Protein 4XCP (pdb70)

B-factor: mean 32.54, std 18.12, range [11.88, 133.2]

Solvent-accessible surface area: 9001 Å² total

Structure (mmCIF, N/CA/C/O backbone):
data_4XCP
#
_entry.id   4XCP
#
_cell.length_a   121.123
_cell.length_b   121.123
_cell.length_c   121.123
_cell.angle_alpha   90.00
_cell.angle_beta   90.00
_cell.angle_gamma   90.00
#
_symmetry.space_group_name_H-M   'P 4 3 2'
#
loop_
_entity.id
_entity.type
_entity.pdbx_description
1 polymer 'Nematode fatty acid retinoid binding protein'
2 non-polymer 'PALMITIC ACID'
3 water water
#
loop_
_atom_site.group_PDB
_atom_site.id
_atom_site.type_symbol
_atom_site.label_atom_id
_atom_site.label_alt_id
_atom_site.label_comp_id
_atom_site.label_asym_id
_atom_site.label_entity_id
_atom_site.label_seq_id
_atom_site.pdbx_PDB_ins_code
_atom_site.Cartn_x
_atom_site.Cartn_y
_atom_site.Cartn_z
_atom_site.occupancy
_atom_site.B_iso_or_equiv
_atom_site.auth_seq_id
_atom_site.auth_comp_id
_atom_site.auth_asym_id
_atom_site.auth_atom_id
_atom_site.pdbx_PDB_model_num
ATOM 9 N N . PHE A 1 16 ? 24.477 24.478 12.918 1.00 32.46 1 PHE A N 1
ATOM 10 C CA . PHE A 1 16 ? 25.850 24.001 12.904 1.00 31.30 1 PHE A CA 1
ATOM 11 C C . PHE A 1 16 ? 26.182 23.393 14.279 1.00 31.37 1 PHE A C 1
ATOM 12 O O . PHE A 1 16 ? 25.739 23.905 15.313 1.00 28.21 1 PHE A O 1
ATOM 20 N N . LYS A 1 17 ? 26.923 22.278 14.273 1.00 26.14 2 LYS A N 1
ATOM 21 C CA . LYS A 1 17 ? 27.365 21.599 15.488 1.00 25.12 2 LYS A CA 1
ATOM 22 C C . LYS A 1 17 ? 28.860 21.459 15.392 1.00 27.76 2 LYS A C 1
ATOM 23 O O . LYS A 1 17 ? 29.379 21.237 14.295 1.00 26.37 2 LYS A O 1
ATOM 29 N N . TYR A 1 18 ? 29.562 21.595 16.531 1.00 23.06 3 TYR A N 1
ATOM 30 C CA . TYR A 1 18 ? 31.026 21.467 16.604 1.00 21.56 3 TYR A CA 1
ATOM 31 C C . TYR A 1 18 ? 31.511 20.155 15.977 1.00 23.36 3 TYR A C 1
ATOM 32 O O . TYR A 1 18 ? 32.546 20.141 15.322 1.00 22.14 3 TYR A O 1
ATOM 41 N N . GLU A 1 19 ? 30.738 19.070 16.141 1.00 20.70 4 GLU A N 1
ATOM 42 C CA . GLU A 1 19 ? 31.041 17.751 15.565 1.00 20.99 4 GLU A CA 1
ATOM 43 C C . GLU A 1 19 ? 31.001 17.721 14.022 1.00 24.84 4 GLU A C 1
ATOM 44 O O . GLU A 1 19 ? 31.558 16.796 13.417 1.00 23.56 4 GLU A O 1
ATOM 50 N N . ASP A 1 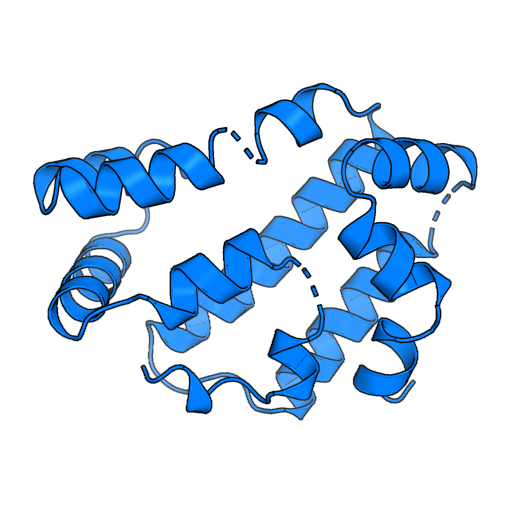20 ? 30.359 18.733 13.387 1.00 22.43 5 ASP A N 1
ATOM 51 C CA . ASP A 1 20 ? 30.289 18.828 11.920 1.00 21.88 5 ASP A CA 1
ATOM 52 C C . ASP A 1 20 ? 31.671 19.011 11.331 1.00 24.51 5 ASP A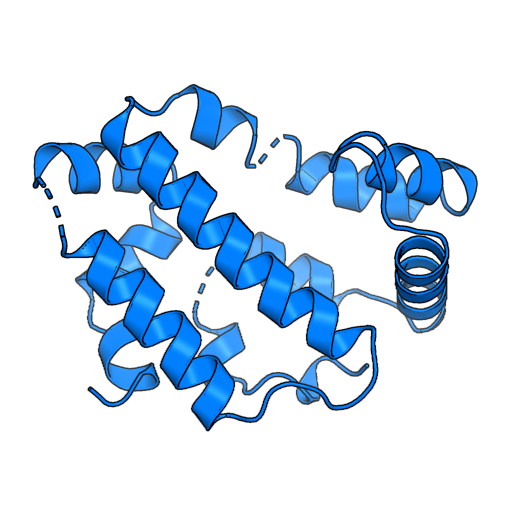 C 1
ATOM 53 O O . ASP A 1 20 ? 31.895 18.642 10.184 1.00 24.30 5 ASP A O 1
ATOM 58 N N . ILE A 1 21 ? 32.596 19.586 12.130 1.00 19.60 6 ILE A N 1
ATOM 59 C CA . ILE A 1 21 ? 33.985 19.814 11.727 1.00 17.79 6 ILE A CA 1
ATOM 60 C C . ILE A 1 21 ? 34.783 18.567 12.096 1.00 21.50 6 ILE A C 1
ATOM 61 O O . ILE A 1 21 ? 34.803 18.204 13.270 1.00 20.99 6 ILE A O 1
ATOM 66 N N . PRO A 1 22 ? 35.469 17.905 11.141 1.00 19.83 7 PRO A N 1
ATOM 67 C CA . PRO A 1 22 ? 36.280 16.719 11.506 1.00 20.29 7 PRO A CA 1
ATOM 68 C C . PRO A 1 22 ? 37.292 17.066 12.602 1.00 23.19 7 PRO A C 1
ATOM 69 O O . PRO A 1 22 ? 37.884 18.161 12.565 1.00 21.27 7 PRO A O 1
ATOM 73 N N . ALA A 1 23 ? 37.429 16.172 13.610 1.00 19.14 8 ALA A N 1
ATOM 74 C CA . ALA A 1 23 ? 38.343 16.336 14.753 1.00 19.11 8 ALA A CA 1
ATOM 75 C C . ALA A 1 23 ? 39.792 16.648 14.299 1.00 24.51 8 ALA A C 1
ATOM 76 O O . ALA A 1 23 ? 40.447 17.494 14.902 1.00 24.40 8 ALA A O 1
ATOM 78 N N . ASP A 1 24 ? 40.259 16.012 13.211 1.00 21.98 9 ASP A N 1
ATOM 79 C CA . ASP A 1 24 ? 41.613 16.225 12.699 1.00 23.19 9 ASP A CA 1
ATOM 80 C C . ASP A 1 24 ? 41.769 17.607 12.026 1.00 25.01 9 ASP A C 1
ATOM 81 O O . ASP A 1 24 ? 42.892 18.099 11.932 1.00 25.46 9 ASP A O 1
ATOM 86 N N . TYR A 1 25 ? 40.658 18.258 11.623 1.00 20.02 10 TYR A N 1
ATOM 87 C CA . TYR A 1 25 ? 40.727 19.630 11.102 1.00 18.70 10 TYR A CA 1
ATOM 88 C C . TYR A 1 25 ? 40.722 20.573 12.316 1.00 21.28 10 TYR A C 1
ATOM 89 O O . TYR A 1 25 ? 41.448 21.555 12.314 1.00 20.55 10 TYR A O 1
ATOM 98 N N . ARG A 1 26 ? 39.895 20.280 13.345 1.00 18.53 11 ARG A N 1
ATOM 99 C CA . ARG A 1 26 ? 39.850 21.052 14.597 1.00 17.98 11 ARG A CA 1
ATOM 100 C C . ARG A 1 26 ? 41.242 21.028 15.284 1.00 20.39 11 ARG A C 1
ATOM 101 O O . ARG A 1 26 ? 41.665 22.042 15.828 1.00 19.70 11 ARG A O 1
ATOM 109 N N . ASP A 1 27 ? 41.980 19.908 15.178 1.00 18.21 12 ASP A N 1
ATOM 110 C CA . ASP A 1 27 ? 43.351 19.788 15.719 1.00 20.15 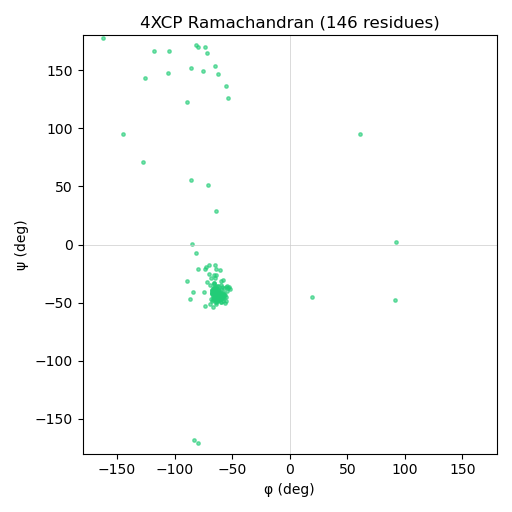12 ASP A CA 1
ATOM 111 C C . ASP A 1 27 ? 44.361 20.746 15.048 1.00 25.87 12 ASP A C 1
ATOM 112 O O . ASP A 1 27 ? 45.394 21.046 15.648 1.00 25.90 12 ASP A O 1
ATOM 117 N N . LEU A 1 28 ? 44.048 21.235 13.824 1.00 21.79 13 LEU A N 1
ATOM 118 C CA . LEU A 1 28 ? 44.901 22.164 13.067 1.00 21.54 13 LEU A CA 1
ATOM 119 C C . LEU A 1 28 ? 44.617 23.592 13.470 1.00 25.71 13 LEU A C 1
ATOM 120 O O . LEU A 1 28 ? 45.363 24.498 13.091 1.00 26.00 13 LEU A O 1
ATOM 133 N N . PRO A 1 30 ? 44.200 26.834 16.059 1.00 19.88 15 PRO A N 1
ATOM 134 C CA . PRO A 1 30 ? 44.799 27.236 17.342 1.00 19.88 15 PRO A CA 1
ATOM 135 C C . PRO A 1 30 ? 43.801 27.041 18.489 1.00 22.14 15 PRO A C 1
ATOM 136 O O . PRO A 1 30 ? 42.587 27.117 18.243 1.00 21.53 15 PRO A O 1
ATOM 140 N N . PRO A 1 31 ? 44.288 26.708 19.706 1.00 19.60 16 PRO A N 1
ATOM 141 C CA . PRO A 1 31 ? 43.369 26.394 20.824 1.00 19.56 16 PRO A CA 1
ATOM 142 C C . PRO A 1 31 ? 42.324 27.458 21.167 1.00 23.29 16 PRO A C 1
ATOM 143 O O . PRO A 1 31 ? 41.191 27.099 21.482 1.00 21.88 16 PRO A O 1
ATOM 147 N N . GLU A 1 32 ? 42.680 28.751 21.070 1.00 21.29 17 GLU A N 1
ATOM 148 C CA . GLU A 1 32 ? 41.769 29.876 21.355 1.00 21.29 17 GLU A CA 1
ATOM 149 C C . GLU A 1 32 ? 40.578 29.859 20.394 1.00 24.97 17 GLU A C 1
ATOM 150 O O . GLU A 1 32 ? 39.441 30.077 20.824 1.00 24.41 17 GLU A O 1
ATOM 156 N N . ALA A 1 33 ? 40.841 29.575 19.098 1.00 20.27 18 ALA A N 1
ATOM 157 C CA . ALA A 1 33 ? 39.810 29.481 18.061 1.00 19.94 18 ALA A CA 1
ATOM 158 C C . ALA A 1 33 ? 38.928 28.248 18.311 1.00 22.89 18 ALA A C 1
ATOM 159 O O . ALA A 1 33 ? 37.707 28.355 18.286 1.00 22.21 18 ALA A O 1
ATOM 161 N N . ARG A 1 34 ? 39.551 27.085 18.582 1.00 20.31 19 ARG A N 1
ATOM 162 C CA . ARG A 1 34 ? 38.847 25.850 18.922 1.00 20.27 19 ARG A CA 1
ATOM 163 C C . ARG A 1 34 ? 37.934 26.074 20.148 1.00 21.45 19 ARG A C 1
ATOM 164 O O . ARG A 1 34 ? 36.763 25.720 20.101 1.00 20.88 19 ARG A O 1
ATOM 172 N N . ASP A 1 35 ? 38.477 26.657 21.241 1.00 16.06 20 ASP A N 1
ATOM 173 C CA . ASP A 1 35 ? 37.700 26.884 22.452 1.00 15.15 20 ASP A CA 1
ATOM 174 C C . ASP A 1 35 ? 36.584 27.885 22.250 1.00 18.53 20 ASP A C 1
ATOM 175 O O . ASP A 1 35 ? 35.499 27.683 22.803 1.00 17.92 20 ASP A O 1
ATOM 180 N N . PHE A 1 36 ? 36.789 28.900 21.383 1.00 15.34 21 PHE A N 1
ATOM 181 C CA . PHE A 1 36 ? 35.720 29.856 21.072 1.00 14.22 21 PHE A CA 1
ATOM 182 C C . PHE A 1 36 ? 34.524 29.110 20.466 1.00 17.24 21 PHE A C 1
ATOM 183 O O . PHE A 1 36 ? 33.388 29.320 20.892 1.00 14.95 21 PHE A O 1
ATOM 191 N N . LEU A 1 37 ? 34.787 28.260 19.447 1.00 15.53 22 LEU A N 1
ATOM 192 C CA . LEU A 1 37 ? 33.745 27.490 18.760 1.00 15.51 22 LEU A CA 1
ATOM 193 C C . LEU A 1 37 ? 33.102 26.437 19.656 1.00 16.20 22 LEU A C 1
ATOM 194 O O . LEU A 1 37 ? 31.882 26.281 19.641 1.00 15.10 22 LEU A O 1
ATOM 199 N N . GLN A 1 38 ? 33.921 25.694 20.408 1.00 13.65 23 GLN A N 1
ATOM 200 C CA . GLN A 1 38 ? 33.450 24.626 21.307 1.00 13.51 23 GLN A CA 1
ATOM 201 C C . GLN A 1 38 ? 32.438 25.145 22.345 1.00 18.50 23 GLN A C 1
ATOM 202 O O . GLN A 1 38 ? 31.455 24.461 22.644 1.00 18.34 23 GLN A O 1
ATOM 208 N N . ASN A 1 39 ? 32.670 26.379 22.843 1.00 14.79 24 ASN A N 1
ATOM 209 C CA . ASN A 1 39 ? 31.884 27.046 23.875 1.00 14.16 24 ASN A CA 1
ATOM 210 C C . ASN A 1 39 ? 30.527 27.537 23.404 1.00 17.42 24 ASN A C 1
ATOM 211 O O . ASN A 1 39 ? 29.662 27.769 24.227 1.00 18.63 24 ASN A O 1
ATOM 216 N N . LEU A 1 40 ? 30.332 27.724 22.111 1.00 13.74 25 LEU A N 1
ATOM 217 C CA . LEU A 1 40 ? 29.081 28.295 21.598 1.00 13.02 25 LEU A CA 1
ATOM 218 C C . LEU A 1 40 ? 27.814 27.575 22.059 1.00 16.38 25 LEU A C 1
ATOM 219 O O . LEU A 1 40 ? 27.673 26.351 21.902 1.00 15.93 25 LEU A O 1
ATOM 224 N N . SER A 1 41 ? 26.891 28.360 22.633 1.00 12.09 26 SER A N 1
ATOM 225 C CA . SER A 1 41 ? 25.582 27.856 23.059 1.00 11.88 26 SER A CA 1
ATOM 226 C C . SER A 1 41 ? 24.693 27.807 21.808 1.00 17.90 26 SER A C 1
ATOM 227 O O . SER A 1 41 ? 25.064 28.338 20.761 1.00 16.25 26 SER A O 1
ATOM 230 N N . ASP A 1 42 ? 23.502 27.212 21.924 1.00 17.43 27 ASP A N 1
ATOM 231 C CA . ASP A 1 42 ? 22.563 27.178 20.816 1.00 18.12 27 ASP A CA 1
ATOM 232 C C . ASP A 1 42 ? 22.176 28.641 20.395 1.00 18.73 27 ASP A C 1
ATOM 233 O O . ASP A 1 42 ? 22.138 28.958 19.210 1.00 16.33 27 ASP A O 1
ATOM 238 N N . GLY A 1 43 ? 21.922 29.500 21.376 1.00 14.92 28 GLY A N 1
ATOM 239 C CA . GLY A 1 43 ? 21.620 30.911 21.158 1.00 13.63 28 GLY A CA 1
ATOM 240 C C . GLY A 1 43 ? 22.756 31.655 20.482 1.00 17.07 28 GLY A C 1
ATOM 241 O O . GLY A 1 43 ? 22.514 32.465 19.580 1.00 14.54 28 GLY A O 1
ATOM 242 N N . ASP A 1 44 ? 24.021 31.382 20.904 1.00 14.21 29 ASP A N 1
ATOM 243 C CA . ASP A 1 44 ? 25.204 32.017 20.291 1.00 14.02 29 ASP A CA 1
ATOM 244 C C . ASP A 1 44 ? 25.227 31.779 18.773 1.00 18.71 29 ASP A C 1
ATOM 245 O O . ASP A 1 44 ? 25.422 32.716 18.008 1.00 17.95 29 ASP A O 1
ATOM 250 N N . LYS A 1 45 ? 25.025 30.513 18.361 1.00 15.62 30 LYS A N 1
ATOM 251 C CA . LYS A 1 45 ? 24.998 30.053 16.967 1.00 15.42 30 LYS A CA 1
ATOM 252 C C . LYS A 1 45 ? 23.869 30.713 16.180 1.00 18.44 30 LYS A C 1
ATOM 253 O O . LYS A 1 45 ? 24.088 31.084 15.036 1.00 17.80 30 LYS A O 1
ATOM 259 N N . THR A 1 46 ? 22.675 30.886 16.799 1.00 14.96 31 THR A N 1
ATOM 260 C CA . THR A 1 46 ? 21.563 31.570 16.137 1.00 15.55 31 THR A CA 1
ATOM 261 C C . THR A 1 46 ? 21.963 33.008 15.807 1.00 18.96 31 THR A C 1
ATOM 262 O O . THR A 1 46 ? 21.754 33.463 14.679 1.00 18.71 31 THR A O 1
ATOM 266 N N . VAL A 1 47 ? 22.535 33.714 16.799 1.00 14.73 32 VAL A N 1
ATOM 267 C CA . VAL A 1 47 ? 22.923 35.114 16.658 1.00 15.24 32 VAL A CA 1
ATOM 268 C C . VAL A 1 47 ? 24.050 35.282 15.611 1.00 18.45 32 VAL A C 1
ATOM 269 O O . VAL A 1 47 ? 23.966 36.193 14.782 1.00 17.04 32 VAL A O 1
ATOM 273 N N . LEU A 1 48 ? 25.030 34.356 15.583 1.00 16.65 33 LEU A N 1
ATOM 274 C CA . LEU A 1 48 ? 26.111 34.400 14.586 1.00 16.51 33 LEU A CA 1
ATOM 275 C C . LEU A 1 48 ? 25.560 34.222 13.173 1.00 20.17 33 LEU A C 1
ATOM 276 O O . LEU A 1 48 ? 25.904 35.000 12.274 1.00 20.57 33 LEU A O 1
ATOM 281 N N . LYS A 1 49 ? 24.666 33.246 12.999 1.00 16.03 34 LYS A N 1
ATOM 282 C CA . LYS A 1 49 ? 24.002 32.959 11.733 1.00 17.30 34 LYS A CA 1
ATOM 283 C C . LYS A 1 49 ? 23.158 34.162 11.271 1.00 21.89 34 LYS A C 1
ATOM 284 O O . LYS A 1 49 ? 23.259 34.557 10.107 1.00 21.62 34 LYS A O 1
ATOM 290 N N . GLU A 1 50 ? 22.355 34.756 12.178 1.00 18.41 35 GLU A N 1
ATOM 291 C CA . GLU A 1 50 ? 21.527 35.937 11.848 1.00 19.03 35 GLU A CA 1
ATOM 292 C C . GLU A 1 50 ? 22.394 37.138 11.428 1.00 22.87 35 GLU A C 1
ATOM 293 O O . GLU A 1 50 ? 22.061 37.817 10.465 1.00 23.11 35 GLU A O 1
ATOM 299 N N . VAL A 1 51 ? 23.500 37.398 12.149 1.00 19.04 36 VAL A N 1
ATOM 300 C CA . VAL A 1 51 ? 24.418 38.483 11.785 1.00 19.25 36 VAL A CA 1
ATOM 301 C C . VAL A 1 51 ? 25.027 38.181 10.393 1.00 22.83 36 VAL A C 1
ATOM 302 O O . VAL A 1 51 ? 25.029 39.046 9.532 1.00 22.26 36 VAL A O 1
ATOM 306 N N . PHE A 1 52 ? 25.501 36.953 10.168 1.00 21.67 37 PHE A N 1
ATOM 307 C CA . PHE A 1 52 ? 26.081 36.587 8.880 1.00 21.95 37 PHE A CA 1
ATOM 308 C C . PHE A 1 52 ? 25.060 36.791 7.740 1.00 26.40 37 PHE A C 1
ATOM 309 O O . PHE A 1 52 ? 25.395 37.380 6.708 1.00 25.22 37 PHE A O 1
ATOM 317 N N . LYS A 1 53 ? 23.818 36.326 7.952 1.00 23.73 38 LYS A N 1
ATOM 318 C CA . LYS A 1 53 ? 22.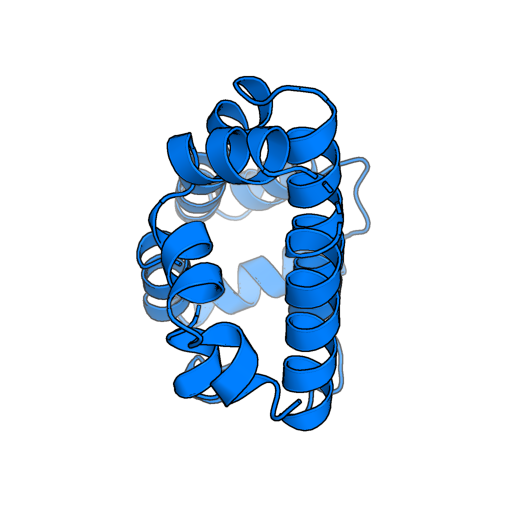734 36.429 6.974 1.00 23.67 38 LYS A CA 1
ATOM 319 C C . LYS A 1 53 ? 22.292 37.873 6.676 1.00 28.04 38 LYS A C 1
ATOM 320 O O . LYS A 1 53 ? 21.821 38.130 5.572 1.00 30.00 38 LYS A O 1
ATOM 326 N N . ALA A 1 54 ? 22.477 38.808 7.632 1.00 22.04 39 ALA A N 1
ATOM 327 C CA . ALA A 1 54 ? 22.131 40.223 7.476 1.00 22.07 39 ALA A CA 1
ATOM 328 C C . ALA A 1 54 ? 23.278 40.990 6.795 1.00 25.83 39 ALA A C 1
ATOM 329 O O . ALA A 1 54 ? 23.179 42.193 6.583 1.00 25.25 39 ALA A O 1
ATOM 331 N N . GLY A 1 55 ? 24.352 40.269 6.468 1.00 22.28 40 GLY A N 1
ATOM 332 C CA . GLY A 1 55 ? 25.489 40.772 5.719 1.00 20.57 40 GLY A CA 1
ATOM 333 C C . GLY A 1 55 ? 25.169 40.812 4.233 1.00 23.53 40 GLY A C 1
ATOM 334 O O . GLY A 1 55 ? 23.995 40.654 3.855 1.00 21.44 40 GLY A O 1
ATOM 335 N N . PRO A 1 56 ? 26.167 41.067 3.345 1.00 21.71 41 PRO A N 1
ATOM 336 C CA . PRO A 1 56 ? 27.598 41.302 3.617 1.00 21.38 41 PRO A CA 1
ATOM 337 C C . PRO A 1 56 ? 27.826 42.670 4.256 1.00 24.63 41 PRO A C 1
ATOM 338 O O . PRO A 1 56 ? 26.933 43.524 4.244 1.00 22.43 41 PRO A O 1
ATOM 342 N N . TYR A 1 57 ? 29.019 42.849 4.830 1.00 23.28 42 TYR A N 1
ATOM 343 C CA . TYR A 1 57 ? 29.426 44.062 5.534 1.00 23.29 42 TYR A CA 1
ATOM 344 C C . TYR A 1 57 ? 30.614 44.695 4.842 1.00 26.88 42 TYR A C 1
ATOM 345 O O . TYR A 1 57 ? 31.264 44.035 4.032 1.00 25.75 42 TYR A O 1
ATOM 354 N N . LYS A 1 58 ? 30.929 45.951 5.197 1.00 24.58 43 LYS A N 1
ATOM 355 C CA . LYS A 1 58 ? 32.071 46.677 4.626 1.00 25.25 43 LYS A CA 1
ATOM 356 C C . LYS A 1 58 ? 33.385 45.982 5.000 1.00 28.67 43 LYS A C 1
ATOM 357 O O . LYS A 1 58 ? 34.277 45.840 4.169 1.00 28.74 43 LYS A O 1
ATOM 363 N N . ASN A 1 59 ? 33.480 45.512 6.248 1.00 24.68 44 ASN A N 1
ATOM 364 C CA . ASN A 1 59 ? 34.688 44.884 6.781 1.00 23.36 44 ASN A CA 1
ATOM 365 C C . ASN A 1 59 ? 34.312 44.080 8.028 1.00 26.95 44 ASN A C 1
ATOM 366 O O . ASN A 1 59 ? 33.144 44.076 8.432 1.00 25.32 44 ASN A O 1
ATOM 371 N N . THR A 1 60 ? 35.295 43.391 8.619 1.00 24.35 45 THR A N 1
ATOM 372 C CA . THR A 1 60 ? 35.138 42.568 9.823 1.00 24.09 45 THR A CA 1
ATOM 373 C C . THR A 1 60 ? 34.641 43.390 11.008 1.00 27.46 45 THR A C 1
ATOM 374 O O . THR A 1 60 ? 33.720 42.952 11.698 1.00 27.97 45 THR A O 1
ATOM 378 N N A GLU A 1 61 ? 35.216 44.585 11.206 0.50 24.05 46 GLU A N 1
ATOM 379 N N B GLU A 1 61 ? 35.217 44.583 11.234 0.50 23.72 46 GLU A N 1
ATOM 380 C CA A GLU A 1 61 ?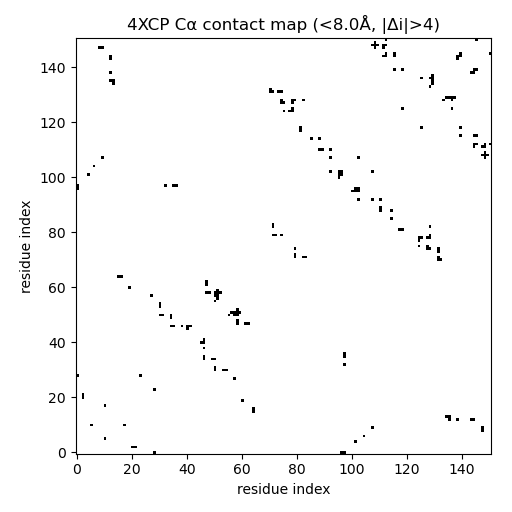 34.870 45.511 12.286 0.50 24.17 46 GLU A CA 1
ATOM 381 C CA B GLU A 1 61 ? 34.807 45.427 12.357 0.50 23.62 46 GLU A CA 1
ATOM 382 C C A GLU A 1 61 ? 33.361 45.862 12.296 0.50 26.75 46 GLU A C 1
ATOM 383 C C B GLU A 1 61 ? 33.308 45.804 12.308 0.50 26.34 46 GLU A C 1
ATOM 384 O O A GLU A 1 61 ? 32.754 45.913 13.370 0.50 25.77 46 GLU A O 1
ATOM 385 O O B GLU A 1 61 ? 32.653 45.809 13.354 0.50 25.17 46 GLU A O 1
ATOM 396 N N . GLU A 1 62 ? 32.756 46.048 11.096 1.00 22.40 47 GLU A N 1
ATOM 397 C CA . GLU A 1 62 ? 31.322 46.370 10.926 1.00 21.80 47 GLU A CA 1
ATOM 398 C C . GLU A 1 62 ? 30.443 45.147 11.273 1.00 24.70 47 GLU A C 1
ATOM 399 O O . GLU A 1 62 ? 29.380 45.293 11.891 1.00 23.51 47 GLU A O 1
ATOM 405 N N . SER A 1 63 ? 30.921 43.944 10.896 1.00 20.99 48 SER A N 1
ATOM 406 C CA . SER A 1 63 ? 30.278 42.669 11.207 1.00 19.89 48 SER A CA 1
ATOM 407 C C . SER A 1 63 ? 30.258 42.461 12.751 1.00 20.82 48 SER A C 1
ATOM 408 O O . SER A 1 63 ? 29.234 42.069 13.304 1.00 20.12 48 SER A O 1
ATOM 411 N N . ILE A 1 64 ? 31.379 42.771 13.437 1.00 17.37 49 ILE A N 1
ATOM 412 C CA . ILE A 1 64 ? 31.512 42.673 14.909 1.00 16.86 49 ILE A CA 1
ATOM 413 C C . ILE A 1 64 ? 30.592 43.707 15.610 1.00 20.98 49 ILE A C 1
ATOM 414 O O . ILE A 1 64 ? 29.926 43.380 16.597 1.00 20.70 49 ILE A O 1
ATOM 419 N N . ALA A 1 65 ? 30.522 44.934 15.065 1.00 17.55 50 ALA A N 1
ATOM 420 C CA . ALA A 1 65 ? 29.641 45.984 15.598 1.00 17.33 50 ALA A CA 1
ATOM 421 C C . ALA A 1 65 ? 28.169 45.538 15.525 1.00 21.27 50 ALA A C 1
ATOM 422 O O . ALA A 1 65 ? 27.437 45.724 16.498 1.00 21.81 50 ALA A O 1
ATOM 424 N N . ALA A 1 66 ? 27.748 44.901 14.404 1.00 18.68 51 ALA A N 1
ATOM 425 C CA . ALA A 1 66 ? 26.378 44.374 14.241 1.00 18.75 51 ALA A CA 1
ATOM 426 C C . ALA A 1 66 ? 26.146 43.244 15.251 1.00 22.40 51 ALA A C 1
ATOM 427 O O . ALA A 1 66 ? 25.085 43.177 15.864 1.00 22.88 51 ALA A O 1
ATOM 429 N N . LEU A 1 67 ? 27.171 42.400 15.476 1.00 17.65 52 LEU A N 1
ATOM 430 C CA . LEU A 1 67 ? 27.103 41.323 16.454 1.00 17.22 52 LEU A CA 1
ATOM 431 C C . LEU A 1 67 ? 26.931 41.873 17.897 1.00 21.22 52 LEU A C 1
ATOM 432 O O . LEU A 1 67 ? 26.078 41.384 18.639 1.00 20.28 52 LEU A O 1
ATOM 437 N N . LYS A 1 68 ? 27.719 42.900 18.268 1.00 18.94 53 LYS A N 1
ATOM 438 C CA . LYS A 1 68 ? 27.673 43.558 19.578 1.00 18.86 53 LYS A CA 1
ATOM 439 C C . LYS A 1 68 ? 26.296 44.145 19.852 1.00 22.82 53 LYS A C 1
ATOM 440 O O . LYS A 1 68 ? 25.833 44.093 20.986 1.00 22.23 53 LYS A O 1
ATOM 446 N N . LYS A 1 69 ? 25.631 44.675 18.809 1.00 20.51 54 LYS A N 1
ATOM 447 C CA . LYS A 1 69 ? 24.283 45.237 18.908 1.00 20.90 54 LYS A CA 1
ATOM 448 C C . LYS A 1 69 ? 23.290 44.146 19.353 1.00 23.99 54 LYS A C 1
ATOM 449 O O . LYS A 1 69 ? 22.489 44.382 20.258 1.00 23.14 54 LYS A O 1
ATOM 455 N N . LYS A 1 70 ? 23.377 42.945 18.748 1.00 20.16 55 LYS A N 1
ATOM 456 C CA . LYS A 1 70 ? 22.505 41.821 19.097 1.00 19.45 55 LYS A CA 1
ATOM 457 C C . LYS A 1 70 ? 22.907 41.204 20.432 1.00 21.15 55 LYS A C 1
ATOM 458 O O . LYS A 1 70 ? 22.048 40.808 21.203 1.00 19.79 55 LYS A O 1
ATOM 464 N N . SER A 1 71 ? 24.218 41.075 20.673 1.00 18.06 56 SER A N 1
ATOM 465 C CA . SER A 1 71 ? 24.794 40.419 21.843 1.00 16.18 56 SER A CA 1
ATOM 466 C C . SER A 1 71 ? 26.081 41.090 22.311 1.00 22.02 56 SER A C 1
ATOM 467 O O . SER A 1 71 ? 27.168 40.740 21.832 1.00 22.09 56 SER A O 1
ATOM 470 N N . PRO A 1 72 ? 26.008 42.013 23.294 1.00 20.72 57 PRO A N 1
ATOM 471 C CA . PRO A 1 72 ? 27.247 42.603 23.823 1.00 20.27 57 PRO A CA 1
ATOM 472 C C . PRO A 1 72 ? 28.256 41.540 24.293 1.00 22.19 57 PRO A C 1
ATOM 473 O O . PRO A 1 72 ? 29.440 41.704 24.066 1.00 20.89 57 PRO A O 1
ATOM 477 N N . GLU A 1 73 ? 27.792 40.439 24.906 1.00 19.35 58 GLU A N 1
ATOM 478 C CA . GLU A 1 73 ? 28.675 39.388 25.402 1.00 18.84 58 GLU A CA 1
ATOM 479 C C . GLU A 1 73 ? 29.372 38.587 24.299 1.00 19.79 58 GLU A C 1
ATOM 480 O O . GLU A 1 73 ? 30.596 38.463 24.34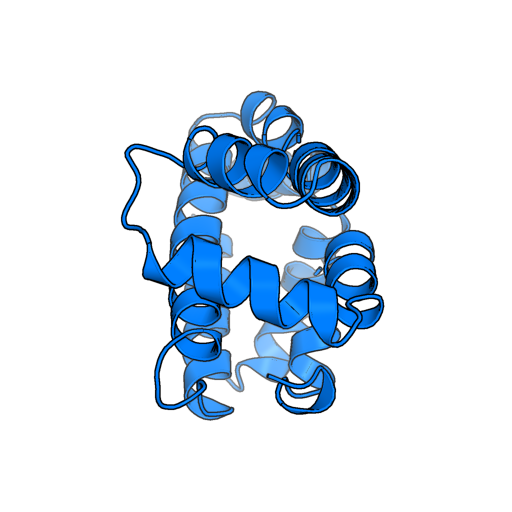8 1.00 18.13 58 GLU A O 1
ATOM 486 N N . LEU A 1 74 ? 28.622 38.071 23.311 1.00 15.42 59 LEU A N 1
ATOM 487 C CA . LEU A 1 74 ? 29.235 37.331 22.191 1.00 15.44 59 LEU A CA 1
ATOM 488 C C . LEU A 1 74 ? 30.077 38.273 21.334 1.00 18.12 59 LEU A C 1
ATOM 489 O O . LEU A 1 74 ? 31.162 37.894 20.929 1.00 17.34 59 LEU A O 1
ATOM 494 N N . GLY A 1 75 ? 29.596 39.500 21.123 1.00 16.33 60 GLY A N 1
ATOM 495 C CA . GLY A 1 75 ? 30.324 40.530 20.389 1.00 16.10 60 GLY A CA 1
ATOM 496 C C . GLY A 1 75 ? 31.692 40.812 20.988 1.00 20.28 60 GLY A C 1
ATOM 497 O O . GLY A 1 75 ? 32.677 40.898 20.247 1.00 18.94 60 GLY A O 1
ATOM 498 N N . ALA A 1 76 ? 31.764 40.915 22.343 1.00 18.22 61 ALA A N 1
ATOM 499 C CA . ALA A 1 76 ? 33.007 41.137 23.106 1.00 19.44 61 ALA A CA 1
ATOM 500 C C . ALA A 1 76 ? 33.956 39.924 22.979 1.00 22.70 61 ALA A C 1
ATOM 501 O O . ALA A 1 76 ? 35.168 40.103 22.870 1.00 23.00 61 ALA A O 1
ATOM 503 N N . LYS A 1 77 ? 33.407 38.704 22.958 1.00 18.26 62 LYS A N 1
ATOM 504 C CA . LYS A 1 77 ? 34.209 37.475 22.800 1.00 18.73 62 LYS A CA 1
ATOM 505 C C . LYS A 1 77 ? 34.859 37.441 21.398 1.00 23.14 62 LYS A C 1
ATOM 506 O O . LYS A 1 77 ? 36.045 37.134 21.267 1.00 22.96 62 LYS A O 1
ATOM 512 N N . VAL A 1 78 ? 34.071 37.758 20.358 1.00 19.00 63 VAL A N 1
ATOM 513 C CA . VAL A 1 78 ? 34.550 37.793 18.973 1.00 18.27 63 VAL A CA 1
ATOM 514 C C . VAL A 1 78 ? 35.602 38.902 18.812 1.00 22.53 63 VAL A C 1
ATOM 515 O O . VAL A 1 78 ? 36.638 38.685 18.182 1.00 21.73 63 VAL A O 1
ATOM 519 N N . GLU A 1 79 ? 35.324 40.083 19.387 1.00 19.47 64 GLU A N 1
ATOM 520 C CA . GLU A 1 79 ? 36.206 41.248 19.331 1.00 19.20 64 GLU A CA 1
ATOM 521 C C . GLU A 1 79 ? 37.588 40.939 19.933 1.00 23.86 64 GLU A C 1
ATOM 522 O O . GLU A 1 79 ? 38.595 41.356 19.372 1.00 23.27 64 GLU A O 1
ATOM 528 N N . LYS A 1 80 ? 37.625 40.208 21.061 1.00 23.11 65 LYS A N 1
ATOM 529 C CA . LYS A 1 80 ? 38.858 39.839 21.763 1.00 24.79 65 LYS A CA 1
ATOM 530 C C . LYS A 1 80 ? 39.729 38.963 20.882 1.00 28.84 65 LYS A C 1
ATOM 531 O O . LYS A 1 80 ? 40.908 39.268 20.718 1.00 28.33 65 LYS A O 1
ATOM 537 N N . LEU A 1 81 ? 39.143 37.923 20.263 1.00 26.69 66 LEU A N 1
ATOM 538 C CA . LEU A 1 81 ? 39.869 37.065 19.318 1.00 27.66 66 LEU A CA 1
ATOM 539 C C . LEU A 1 81 ? 40.408 37.882 18.144 1.00 29.62 66 LEU A C 1
ATOM 540 O O . LEU A 1 81 ? 41.584 37.751 17.797 1.00 28.96 66 LEU A O 1
ATOM 545 N N . HIS A 1 82 ? 39.535 38.707 17.531 1.00 24.79 67 HIS A N 1
ATOM 546 C CA . HIS A 1 82 ? 39.854 39.532 16.370 1.00 24.85 67 HIS A CA 1
ATOM 547 C C . HIS A 1 82 ? 40.989 40.510 16.626 1.00 27.84 67 HIS A C 1
ATOM 548 O O . HIS A 1 82 ? 41.878 40.603 15.788 1.00 26.00 67 HIS A O 1
ATOM 555 N N . ALA A 1 83 ? 40.969 41.219 17.774 1.00 25.22 68 ALA A N 1
ATOM 556 C CA . ALA A 1 83 ? 41.998 42.201 18.121 1.00 25.81 68 ALA A CA 1
ATOM 557 C C . ALA A 1 83 ? 43.374 41.544 18.304 1.00 31.45 68 ALA A C 1
ATOM 558 O O . ALA A 1 83 ? 44.383 42.152 17.972 1.00 30.52 68 ALA A O 1
ATOM 568 N N . VAL A 1 85 ? 44.386 38.715 16.731 1.00 26.07 70 VAL A N 1
ATOM 569 C CA . VAL A 1 85 ? 44.834 38.329 15.399 1.00 24.98 70 VAL A CA 1
ATOM 570 C C . VAL A 1 85 ? 45.291 39.576 14.638 1.00 29.06 70 VAL A C 1
ATOM 571 O O . VAL A 1 85 ? 46.361 39.554 14.040 1.00 28.91 70 VAL A O 1
ATOM 575 N N . LYS A 1 86 ? 44.496 40.664 14.703 1.00 25.21 71 LYS A N 1
ATOM 576 C CA . LYS A 1 86 ? 44.778 41.948 14.057 1.00 25.41 71 LYS A CA 1
ATOM 577 C C . LYS A 1 86 ? 46.129 42.524 14.513 1.00 29.54 71 LYS A C 1
ATOM 578 O O . LYS A 1 86 ? 46.882 43.003 13.666 1.00 29.76 71 LYS A O 1
ATOM 584 N N . SER A 1 87 ? 46.442 42.454 15.826 1.00 25.89 72 SER A N 1
ATOM 585 C CA . SER A 1 87 ? 47.712 42.962 16.349 1.00 27.13 72 SER A CA 1
ATOM 586 C C . SER A 1 87 ? 48.899 42.081 15.948 1.00 31.01 72 SER A C 1
ATOM 587 O O . SER A 1 87 ? 49.999 42.596 15.744 1.00 31.03 72 SER A O 1
ATOM 590 N N . LYS A 1 88 ? 48.677 40.763 15.819 1.00 26.87 73 LYS A N 1
ATOM 591 C CA . LYS A 1 88 ? 49.723 39.834 15.381 1.00 25.91 73 LYS A CA 1
ATOM 592 C C . LYS A 1 88 ? 50.080 40.104 13.914 1.00 29.27 73 LYS A C 1
ATOM 593 O O . LYS A 1 88 ? 51.263 40.175 13.604 1.00 28.79 73 LYS A O 1
ATOM 599 N N . ILE A 1 89 ? 49.062 40.332 13.041 1.00 26.61 74 ILE A N 1
ATOM 600 C CA . ILE A 1 89 ? 49.221 40.657 11.611 1.00 27.04 74 ILE A CA 1
ATOM 601 C C . ILE A 1 89 ? 49.967 41.994 11.457 1.00 31.22 74 ILE A C 1
ATOM 602 O O . ILE A 1 89 ? 50.870 42.083 10.628 1.00 31.55 74 ILE A O 1
ATOM 607 N N . ALA A 1 90 ? 49.614 43.010 12.285 1.00 27.10 75 ALA A N 1
ATOM 608 C CA . ALA A 1 90 ? 50.241 44.337 12.287 1.00 27.71 75 ALA A CA 1
ATOM 609 C C . ALA A 1 90 ? 51.767 44.287 12.549 1.00 30.59 75 ALA A C 1
ATOM 610 O O . ALA A 1 90 ? 52.491 45.144 12.052 1.00 30.73 75 ALA A O 1
ATOM 612 N N . ALA A 1 91 ? 52.242 43.284 13.323 1.00 26.51 76 ALA A N 1
ATOM 613 C CA . ALA A 1 91 ? 53.659 43.089 13.642 1.00 26.33 76 ALA A CA 1
ATOM 614 C C . ALA A 1 91 ? 54.429 42.368 12.512 1.00 29.05 76 ALA A C 1
ATOM 615 O O . ALA A 1 91 ? 55.647 42.280 12.566 1.00 29.57 76 ALA A O 1
ATOM 617 N N . LEU A 1 92 ? 53.731 41.877 11.474 1.00 25.03 77 LEU A N 1
ATOM 618 C CA . LEU A 1 92 ? 54.406 41.174 10.381 1.00 23.29 77 LEU A CA 1
ATOM 619 C C . LEU A 1 92 ? 54.936 42.084 9.285 1.00 29.66 77 LEU A C 1
ATOM 620 O O . LEU A 1 92 ? 54.354 43.126 9.000 1.00 29.95 77 LEU A O 1
ATOM 625 N N . GLY A 1 93 ? 56.003 41.632 8.625 1.00 27.22 78 GLY A N 1
ATOM 626 C CA . GLY A 1 93 ? 56.568 42.268 7.444 1.00 26.98 78 GLY A CA 1
ATOM 627 C C . GLY A 1 93 ? 55.645 41.995 6.266 1.00 29.06 78 GLY A C 1
ATOM 628 O O . GLY A 1 93 ? 54.723 41.190 6.403 1.00 27.20 78 GLY A O 1
ATOM 629 N N . PRO A 1 94 ? 55.837 42.649 5.100 1.00 26.48 79 PRO A N 1
ATOM 630 C CA . PRO A 1 94 ? 54.883 42.469 3.978 1.00 25.45 79 PRO A CA 1
ATOM 631 C C . PRO A 1 94 ? 54.606 41.037 3.497 1.00 27.31 79 PRO A C 1
ATOM 632 O O . PRO A 1 94 ? 53.474 40.744 3.127 1.00 26.10 79 PRO A O 1
ATOM 636 N N . GLU A 1 95 ? 55.630 40.173 3.432 1.00 22.34 80 GLU A N 1
ATOM 637 C CA . GLU A 1 95 ? 55.446 38.811 2.937 1.00 20.53 80 GLU A CA 1
ATOM 638 C C . GLU A 1 95 ? 54.566 37.951 3.855 1.00 21.64 80 GLU A C 1
ATOM 639 O O . GLU A 1 95 ? 53.584 37.384 3.379 1.00 21.22 80 GLU A O 1
ATOM 645 N N . ALA A 1 96 ? 54.906 37.861 5.155 1.00 17.58 81 ALA A N 1
ATOM 646 C CA . ALA A 1 96 ? 54.132 37.068 6.118 1.00 16.68 81 ALA A CA 1
ATOM 647 C C . ALA A 1 96 ? 52.728 37.673 6.315 1.00 21.61 81 ALA A C 1
ATOM 648 O O . ALA A 1 96 ? 51.770 36.914 6.479 1.00 18.38 81 ALA A O 1
ATOM 650 N N . LYS A 1 97 ? 52.596 39.033 6.220 1.00 20.97 82 LYS A N 1
ATOM 651 C CA . LYS A 1 97 ? 51.290 39.715 6.304 1.00 21.63 82 LYS A CA 1
ATOM 652 C C . LYS A 1 97 ? 50.393 39.253 5.136 1.00 24.92 82 LYS A C 1
ATOM 653 O O . LYS A 1 97 ? 49.246 38.877 5.366 1.00 23.90 82 LYS A O 1
ATOM 659 N N . GLY A 1 98 ? 50.943 39.245 3.919 1.00 22.28 83 GLY A N 1
ATOM 660 C CA . GLY A 1 98 ? 50.235 38.784 2.725 1.00 22.06 83 GLY A CA 1
ATOM 661 C C . GLY A 1 98 ? 49.746 37.355 2.858 1.00 24.17 83 GLY A C 1
ATOM 662 O O . GLY A 1 98 ? 48.593 37.059 2.534 1.00 22.82 83 GLY A O 1
ATOM 663 N N . PHE A 1 99 ? 50.610 36.468 3.409 1.00 20.65 84 PHE A N 1
ATOM 664 C CA . PHE A 1 99 ? 50.287 35.055 3.635 1.00 18.68 84 PHE A CA 1
ATOM 665 C C . PHE A 1 99 ? 49.154 34.898 4.635 1.00 22.95 84 PHE A C 1
ATOM 666 O O . PHE A 1 99 ? 48.201 34.170 4.370 1.00 21.96 84 PHE A O 1
ATOM 674 N N . ALA A 1 100 ? 49.288 35.554 5.792 1.00 20.60 85 ALA A N 1
ATOM 675 C CA . ALA A 1 100 ? 48.316 35.528 6.873 1.00 20.41 85 ALA A CA 1
ATOM 676 C C . ALA A 1 100 ? 46.956 36.033 6.389 1.00 23.91 85 ALA A C 1
ATOM 677 O O . ALA A 1 100 ? 45.943 35.410 6.687 1.00 22.73 85 ALA A O 1
ATOM 679 N N . GLU A 1 101 ? 46.941 37.128 5.621 1.00 21.74 86 GLU A N 1
ATOM 680 C CA . GLU A 1 101 ? 45.711 37.711 5.082 1.00 22.29 86 GLU A CA 1
ATOM 681 C C . GLU A 1 101 ? 45.047 36.814 4.033 1.00 26.30 86 GLU A C 1
ATOM 682 O O . GLU A 1 101 ? 43.835 36.645 4.075 1.00 25.88 86 GLU A O 1
ATOM 688 N N . LYS A 1 102 ? 45.842 36.165 3.167 1.00 22.42 87 LYS A N 1
ATOM 689 C CA . LYS A 1 102 ? 45.307 35.208 2.205 1.00 20.97 87 LYS A CA 1
ATOM 690 C C . LYS A 1 102 ? 44.769 33.972 2.944 1.00 23.10 87 LYS A C 1
ATOM 691 O O . LYS A 1 102 ? 43.688 33.504 2.607 1.00 22.16 87 LYS A O 1
ATOM 697 N N . SER A 1 103 ? 45.478 33.493 3.996 1.00 19.85 88 SER A N 1
ATOM 698 C CA . SER A 1 103 ? 45.031 32.333 4.793 1.00 20.24 88 SER A CA 1
ATOM 699 C C . SER A 1 103 ? 43.687 32.603 5.478 1.00 24.37 88 SER A C 1
ATOM 700 O O . SER A 1 103 ? 42.826 31.724 5.538 1.00 22.73 88 SER A O 1
ATOM 703 N N . ILE A 1 104 ? 43.515 33.832 5.971 1.00 23.05 89 ILE A N 1
ATOM 704 C CA . ILE A 1 104 ? 42.288 34.294 6.617 1.00 23.26 89 ILE A CA 1
ATOM 705 C C . ILE A 1 104 ? 41.140 34.333 5.620 1.00 26.83 89 ILE A C 1
ATOM 706 O O . ILE A 1 104 ? 40.052 33.884 5.946 1.00 26.99 89 ILE A O 1
ATOM 711 N N . GLU A 1 105 ? 41.391 34.816 4.400 1.00 24.50 90 GLU A N 1
ATOM 712 C CA . GLU A 1 105 ? 40.393 34.857 3.322 1.00 24.99 90 GLU A CA 1
ATOM 713 C C . GLU A 1 105 ? 39.885 33.423 3.014 1.00 27.78 90 GLU A C 1
ATOM 714 O O . GLU A 1 105 ? 38.679 33.219 2.854 1.00 26.96 90 GLU A O 1
ATOM 720 N N . ILE A 1 106 ? 40.814 32.437 2.972 1.00 22.84 91 ILE A N 1
ATOM 721 C CA . ILE A 1 106 ? 40.498 31.029 2.700 1.00 21.44 91 ILE A CA 1
ATOM 722 C C . ILE A 1 106 ? 39.660 30.441 3.851 1.00 25.27 91 ILE A C 1
ATOM 723 O O . ILE A 1 106 ? 38.621 29.806 3.605 1.00 23.56 91 ILE A O 1
ATOM 728 N N . ALA A 1 107 ? 40.090 30.713 5.101 1.00 21.81 92 ALA A N 1
ATOM 729 C CA . ALA A 1 107 ? 39.400 30.252 6.296 1.00 21.58 92 ALA A CA 1
ATOM 730 C C . ALA A 1 107 ? 37.982 30.845 6.389 1.00 27.93 92 ALA A C 1
ATOM 731 O O . ALA A 1 107 ? 37.064 30.135 6.790 1.00 28.74 92 ALA A O 1
ATOM 733 N N . ARG A 1 108 ? 37.798 32.110 5.957 1.00 24.95 93 ARG A N 1
ATOM 734 C CA . ARG A 1 108 ? 36.506 32.792 5.978 1.00 25.15 93 ARG A CA 1
ATOM 735 C C . ARG A 1 108 ? 35.509 32.203 4.960 1.00 29.41 93 ARG A C 1
ATOM 736 O O . ARG A 1 108 ? 34.316 32.156 5.241 1.00 29.14 93 ARG A O 1
ATOM 744 N N . GLY A 1 109 ? 36.010 31.759 3.807 1.00 26.13 94 GLY A N 1
ATOM 745 C CA . GLY A 1 109 ? 35.212 31.083 2.790 1.00 26.06 94 GLY A CA 1
ATOM 746 C C . GLY A 1 109 ? 34.718 29.742 3.317 1.00 29.64 94 GLY A C 1
ATOM 747 O O . GLY A 1 109 ? 33.575 29.366 3.068 1.00 29.25 94 GLY A O 1
ATOM 748 N N . ILE A 1 110 ? 35.561 29.030 4.108 1.00 25.12 95 ILE A N 1
ATOM 749 C CA . ILE A 1 110 ? 35.189 27.754 4.741 1.00 23.97 95 ILE A CA 1
ATOM 750 C C . ILE A 1 110 ? 34.097 28.024 5.779 1.00 29.26 95 ILE A C 1
ATOM 751 O O . ILE A 1 110 ? 33.075 27.333 5.802 1.00 27.83 95 ILE A O 1
ATOM 756 N N . LYS A 1 111 ? 34.317 29.042 6.621 1.00 27.49 96 LYS A N 1
ATOM 757 C CA . LYS A 1 111 ? 33.386 29.487 7.661 1.00 27.61 96 LYS A CA 1
ATOM 758 C C . LYS A 1 111 ? 32.021 29.873 7.048 1.00 31.93 96 LYS A C 1
ATOM 759 O O . LYS A 1 111 ? 30.993 29.427 7.551 1.00 31.94 96 LYS A O 1
ATOM 765 N N . ALA A 1 112 ? 32.019 30.637 5.917 1.00 29.26 97 ALA A N 1
ATOM 766 C CA . ALA A 1 112 ? 30.798 31.050 5.200 1.00 29.21 97 ALA A CA 1
ATOM 767 C C . ALA A 1 112 ? 29.939 29.827 4.833 1.00 34.30 97 ALA A C 1
ATOM 768 O O . ALA A 1 112 ? 28.712 29.891 4.907 1.00 33.68 97 ALA A O 1
ATOM 770 N N . ARG A 1 113 ? 30.591 28.702 4.498 1.00 30.92 98 ARG A N 1
ATOM 771 C CA . ARG A 1 113 ? 29.912 27.468 4.121 1.00 31.15 98 ARG A CA 1
ATOM 772 C C . ARG A 1 113 ? 29.182 26.780 5.293 1.00 35.51 98 ARG A C 1
ATOM 773 O O . ARG A 1 113 ? 28.212 26.062 5.044 1.00 36.12 98 ARG A O 1
ATOM 781 N N . TYR A 1 114 ? 29.618 27.011 6.553 1.00 31.32 99 TYR A N 1
ATOM 782 C CA . TYR A 1 114 ? 28.959 26.454 7.745 1.00 30.71 99 TYR A CA 1
ATOM 783 C C . TYR A 1 114 ? 27.712 27.271 8.126 1.00 40.50 99 TYR A C 1
ATOM 784 O O . TYR A 1 114 ? 26.852 26.768 8.856 1.00 40.39 99 TYR A O 1
ATOM 793 N N . TYR A 1 115 ? 27.636 28.536 7.658 1.00 41.69 100 TYR A N 1
ATOM 794 C CA . TYR A 1 115 ? 26.521 29.454 7.921 1.00 43.62 100 TYR A CA 1
ATOM 795 C C . TYR A 1 115 ? 25.436 29.259 6.897 1.00 53.37 100 TYR A C 1
ATOM 796 O O . TYR A 1 115 ? 24.264 29.188 7.255 1.00 53.48 100 TYR A O 1
ATOM 805 N N . THR A 1 116 ? 25.827 29.193 5.617 1.00 54.21 101 THR A N 1
ATOM 806 C CA . THR A 1 116 ? 24.912 28.988 4.503 1.00 56.58 101 THR A CA 1
ATOM 807 C C . THR A 1 116 ? 24.618 27.472 4.354 1.00 63.55 101 THR A C 1
ATOM 808 O O . THR A 1 116 ? 24.928 26.677 5.261 1.00 63.39 101 THR A O 1
ATOM 812 N N . GLY A 1 117 ? 23.988 27.105 3.239 1.00 61.06 102 GLY A N 1
ATOM 813 C CA . GLY A 1 117 ? 23.667 25.720 2.933 1.00 61.30 102 GLY A CA 1
ATOM 814 C C . GLY A 1 117 ? 24.892 24.941 2.493 1.00 63.38 102 GLY A C 1
ATOM 815 O O . GLY A 1 117 ? 25.830 25.516 1.920 1.00 63.58 102 GLY A O 1
ATOM 816 N N . ASN A 1 118 ? 24.887 23.620 2.792 1.00 56.07 103 ASN A N 1
ATOM 817 C CA . ASN A 1 118 ? 25.920 22.639 2.443 1.00 53.67 103 ASN A CA 1
ATOM 818 C C . ASN A 1 118 ? 27.308 22.985 3.063 1.00 48.83 103 ASN A C 1
ATOM 819 O O . ASN A 1 118 ? 28.094 23.772 2.524 1.00 48.16 103 ASN A O 1
ATOM 824 N N . GLU A 1 119 ? 27.575 22.371 4.223 1.00 38.59 104 GLU A N 1
ATOM 825 C CA . GLU A 1 119 ? 28.823 22.489 4.977 1.00 35.11 104 GLU A CA 1
ATOM 826 C C . GLU A 1 119 ? 29.941 21.880 4.131 1.00 36.28 104 GLU A C 1
ATOM 827 O O . GLU A 1 119 ? 29.656 20.993 3.318 1.00 36.18 104 GLU A O 1
ATOM 833 N N . PRO A 1 120 ? 31.213 22.303 4.299 1.00 30.36 105 PRO A N 1
ATOM 834 C CA . PRO A 1 120 ? 32.283 21.684 3.495 1.00 29.44 105 PRO A CA 1
ATOM 835 C C . PRO A 1 120 ? 32.441 20.192 3.773 1.00 32.41 105 PRO A C 1
ATOM 836 O O . PRO A 1 120 ? 32.242 19.751 4.902 1.00 30.54 105 PRO A O 1
ATOM 840 N N . THR A 1 121 ? 32.818 19.417 2.744 1.00 30.26 106 THR A N 1
ATOM 841 C CA . THR A 1 121 ? 33.113 17.991 2.897 1.00 30.89 106 THR A CA 1
ATOM 842 C C . THR A 1 121 ? 34.535 17.910 3.465 1.00 34.19 106 THR A C 1
ATOM 843 O O . THR A 1 121 ? 35.239 18.931 3.490 1.00 32.78 106 THR A O 1
ATOM 847 N N . LYS A 1 122 ? 34.972 16.711 3.894 1.00 30.86 107 LYS A N 1
ATOM 848 C CA . LYS A 1 122 ? 36.332 16.525 4.400 1.00 30.85 107 LYS A CA 1
ATOM 849 C C . LYS A 1 122 ? 37.363 16.803 3.274 1.00 33.00 107 LYS A C 1
ATOM 850 O O . LYS A 1 122 ? 38.397 17.396 3.556 1.00 31.35 107 LYS A O 1
ATOM 856 N N . ASP A 1 123 ? 37.038 16.439 2.005 1.00 29.87 108 ASP A N 1
ATOM 857 C CA . ASP A 1 123 ? 37.875 16.697 0.821 1.00 29.74 108 ASP A CA 1
ATOM 858 C C . ASP A 1 123 ? 38.009 18.201 0.522 1.00 31.51 108 ASP A C 1
ATOM 859 O O . ASP A 1 123 ? 39.076 18.627 0.089 1.00 31.32 108 ASP A O 1
ATOM 864 N N . ASP A 1 124 ? 36.945 18.995 0.792 1.00 25.97 109 ASP A N 1
ATOM 865 C CA . ASP A 1 124 ? 36.945 20.460 0.647 1.00 23.88 109 ASP A CA 1
ATOM 866 C C . ASP A 1 124 ? 37.890 21.067 1.688 1.00 25.78 109 ASP A C 1
ATOM 867 O O . ASP A 1 124 ? 38.617 22.005 1.384 1.00 25.20 109 ASP A O 1
ATOM 872 N N . LEU A 1 125 ? 37.851 20.546 2.920 1.00 20.82 110 LEU A N 1
ATOM 873 C CA . LEU A 1 125 ? 38.715 21.028 3.985 1.00 20.21 110 LEU A CA 1
ATOM 874 C C . LEU A 1 125 ? 40.165 20.680 3.685 1.00 24.13 110 LEU A C 1
ATOM 875 O O . LEU A 1 125 ? 41.032 21.542 3.836 1.00 23.52 110 LEU A O 1
ATOM 880 N N . LYS A 1 126 ? 40.418 19.445 3.187 1.00 22.13 111 LYS A N 1
ATOM 881 C CA . LYS A 1 126 ? 41.754 18.986 2.812 1.00 22.28 111 LYS A CA 1
ATOM 882 C C . LYS A 1 126 ? 42.311 19.891 1.716 1.00 26.52 111 LYS A C 1
ATOM 883 O O . LYS A 1 126 ? 43.489 20.266 1.763 1.00 26.33 111 LYS A O 1
ATOM 889 N N . ALA A 1 127 ? 41.451 20.260 0.741 1.00 23.43 112 ALA A N 1
ATOM 890 C CA . ALA A 1 127 ? 41.820 21.143 -0.368 1.00 24.09 112 ALA A CA 1
ATOM 891 C C . ALA A 1 127 ? 42.178 22.541 0.151 1.00 24.76 112 ALA A C 1
ATOM 892 O O . ALA A 1 127 ? 43.183 23.085 -0.306 1.00 22.28 112 ALA A O 1
ATOM 894 N N . SER A 1 128 ? 41.425 23.084 1.153 1.00 20.21 113 SER A N 1
ATOM 895 C CA . SER A 1 128 ? 41.760 24.406 1.711 1.00 19.96 113 SER A CA 1
ATOM 896 C C . SER A 1 128 ? 43.097 24.403 2.466 1.00 21.99 113 SER A C 1
ATOM 897 O O . SER A 1 128 ? 43.873 25.337 2.307 1.00 20.76 113 SER A O 1
ATOM 900 N N . VAL A 1 129 ? 43.377 23.343 3.242 1.00 18.20 114 VAL A N 1
ATOM 901 C CA . VAL A 1 129 ? 44.629 23.207 4.007 1.00 18.93 114 VAL A CA 1
ATOM 902 C C . VAL A 1 129 ? 45.815 23.043 3.057 1.00 24.30 114 VAL A C 1
ATOM 903 O O . VAL A 1 129 ? 46.882 23.627 3.282 1.00 23.88 114 VAL A O 1
ATOM 907 N N . LYS A 1 130 ? 45.625 22.231 2.005 1.00 20.80 115 LYS A N 1
ATOM 908 C CA . LYS A 1 130 ? 46.632 21.982 0.977 1.00 20.76 115 LYS A CA 1
ATOM 909 C C . LYS A 1 130 ? 47.096 23.305 0.354 1.00 22.48 115 LYS A C 1
ATOM 910 O O . LYS A 1 130 ? 48.305 23.525 0.251 1.00 22.71 115 LYS A O 1
ATOM 916 N N . GLU A 1 131 ? 46.148 24.208 0.022 1.00 18.77 116 GLU A N 1
ATOM 917 C CA . GLU A 1 131 ? 46.467 25.531 -0.517 1.00 18.36 116 GLU A CA 1
ATOM 918 C C . GLU A 1 131 ? 47.206 26.422 0.491 1.00 21.72 116 GLU A C 1
ATOM 919 O O . GLU A 1 131 ? 48.175 27.067 0.118 1.00 21.57 116 GLU A O 1
ATOM 925 N N . VAL A 1 132 ? 46.718 26.492 1.741 1.00 18.00 117 VAL A N 1
ATOM 926 C CA . VAL A 1 132 ? 47.328 27.290 2.811 1.00 17.01 117 VAL A CA 1
ATOM 927 C C . VAL A 1 132 ? 48.783 26.788 3.045 1.00 20.86 117 VAL A C 1
ATOM 928 O O . VAL A 1 132 ? 49.709 27.595 3.108 1.00 19.56 117 VAL A O 1
ATOM 932 N N . LEU A 1 133 ? 48.970 25.461 3.132 1.00 18.55 118 LEU A N 1
ATOM 933 C CA . LEU A 1 133 ? 50.295 24.875 3.288 1.00 20.04 118 LEU A CA 1
ATOM 934 C C . LEU A 1 133 ? 51.207 25.245 2.109 1.00 25.08 118 LEU A C 1
ATOM 935 O O . LEU A 1 133 ? 52.330 25.673 2.336 1.00 25.13 118 LEU A O 1
ATOM 940 N N . LYS A 1 134 ? 50.704 25.132 0.877 1.00 22.61 119 LYS A N 1
ATOM 941 C CA . LYS A 1 134 ? 51.422 25.476 -0.356 1.00 22.86 119 LYS A CA 1
ATOM 942 C C . LYS A 1 134 ? 51.892 26.958 -0.311 1.00 25.81 119 LYS A C 1
ATOM 943 O O . LYS A 1 134 ? 53.049 27.243 -0.626 1.00 26.70 119 LYS A O 1
ATOM 949 N N . LEU A 1 135 ? 50.998 27.881 0.088 1.00 19.33 120 LEU A N 1
ATOM 950 C CA . LEU A 1 135 ? 51.338 29.293 0.222 1.00 18.17 120 LEU A CA 1
ATOM 951 C C . LEU A 1 135 ? 52.397 29.501 1.326 1.00 20.77 120 LEU A C 1
ATOM 952 O O . LEU A 1 135 ? 53.279 30.344 1.185 1.00 21.17 120 LEU A O 1
ATOM 957 N N . TYR A 1 136 ? 52.309 28.721 2.411 1.00 16.75 121 TYR A N 1
ATOM 958 C CA . TYR A 1 136 ? 53.272 28.774 3.496 1.00 17.22 121 TYR A CA 1
ATOM 959 C C . TYR A 1 136 ? 54.636 28.342 2.951 1.00 23.32 121 TYR A C 1
ATOM 960 O O . TYR A 1 136 ? 55.619 29.053 3.146 1.00 22.81 121 TYR A O 1
ATOM 969 N N . LYS A 1 137 ? 54.681 27.197 2.227 1.00 21.20 122 LYS A N 1
ATOM 970 C CA . LYS A 1 137 ? 55.917 26.679 1.639 1.00 22.53 122 LYS A CA 1
ATOM 971 C C . LYS A 1 137 ? 56.473 27.605 0.564 1.00 25.66 122 LYS A C 1
ATOM 972 O O . LYS A 1 137 ? 57.677 27.679 0.441 1.00 27.20 122 LYS A O 1
ATOM 978 N N . ALA A 1 138 ? 55.614 28.382 -0.131 1.00 21.16 123 ALA A N 1
ATOM 979 C CA . ALA A 1 138 ? 56.033 29.351 -1.162 1.00 20.33 123 ALA A CA 1
ATOM 980 C C . ALA A 1 138 ? 56.758 30.591 -0.595 1.00 21.55 123 ALA A C 1
ATOM 981 O O . ALA A 1 138 ? 57.389 31.315 -1.360 1.00 20.92 123 ALA A O 1
ATOM 991 N N . SER A 1 140 ? 59.582 32.808 1.643 1.00 17.07 125 SER A N 1
ATOM 992 C CA . SER A 1 140 ? 61.011 32.674 1.919 1.00 18.27 125 SER A CA 1
ATOM 993 C C . SER A 1 140 ? 61.131 32.161 3.371 1.00 22.19 125 SER A C 1
ATOM 994 O O . SER A 1 140 ? 60.161 32.210 4.120 1.00 21.25 125 SER A O 1
ATOM 997 N N . ASP A 1 141 ? 62.316 31.707 3.770 1.00 20.45 126 ASP A N 1
ATOM 998 C CA . ASP A 1 141 ? 62.593 31.298 5.146 1.00 19.83 126 ASP A CA 1
ATOM 999 C C . ASP A 1 141 ? 62.365 32.486 6.071 1.00 24.88 126 ASP A C 1
ATOM 1000 O O . ASP A 1 141 ? 61.847 32.297 7.161 1.00 25.61 126 ASP A O 1
ATOM 1005 N N . ALA A 1 142 ? 62.740 33.718 5.640 1.00 23.53 127 ALA A N 1
ATOM 1006 C CA . ALA A 1 142 ? 62.522 34.935 6.448 1.00 23.46 127 ALA A CA 1
ATOM 1007 C C . ALA A 1 142 ? 61.015 35.174 6.677 1.00 26.43 127 ALA A C 1
ATOM 1008 O O . ALA A 1 142 ? 60.613 35.520 7.787 1.00 27.04 127 ALA A O 1
ATOM 1010 N N . GLY A 1 143 ? 60.199 34.905 5.650 1.00 22.37 128 GLY A N 1
ATOM 1011 C CA . GLY A 1 143 ? 58.745 35.018 5.725 1.00 20.15 128 GLY A CA 1
ATOM 1012 C C . GLY A 1 143 ? 58.169 34.042 6.725 1.00 23.01 128 GLY A C 1
ATOM 1013 O O . GLY A 1 143 ? 57.372 34.426 7.584 1.00 20.63 128 GLY A O 1
ATOM 1014 N N . LYS A 1 144 ? 58.601 32.765 6.630 1.00 21.83 129 LYS A N 1
ATOM 1015 C CA . LYS A 1 144 ? 58.169 31.701 7.550 1.00 21.71 129 LYS A CA 1
ATOM 1016 C C . LYS A 1 144 ? 58.581 32.037 8.999 1.00 26.18 129 LYS A C 1
ATOM 1017 O O . LYS A 1 144 ? 57.778 31.834 9.909 1.00 26.30 129 LYS A O 1
ATOM 1023 N N . ALA A 1 145 ? 59.816 32.566 9.201 1.00 21.45 130 ALA A N 1
ATOM 1024 C CA . ALA A 1 145 ? 60.329 32.916 10.531 1.00 22.87 130 ALA A CA 1
ATOM 1025 C C . ALA A 1 145 ? 59.524 34.088 11.133 1.00 27.20 130 ALA A C 1
ATOM 1026 O O . ALA A 1 145 ? 59.192 34.070 12.316 1.00 25.33 130 ALA A O 1
ATOM 1028 N N . ASP A 1 146 ? 59.174 35.071 10.293 1.00 23.64 131 ASP A N 1
ATOM 1029 C CA . ASP A 1 146 ? 58.386 36.228 10.696 1.00 22.86 131 ASP A CA 1
ATOM 1030 C C . ASP A 1 146 ? 56.960 35.781 11.103 1.00 26.08 131 ASP A C 1
ATOM 1031 O O . ASP A 1 146 ? 56.487 36.120 12.203 1.00 24.84 131 ASP A O 1
ATOM 1036 N N . PHE A 1 147 ? 56.332 34.920 10.273 1.00 22.59 132 PHE A N 1
ATOM 1037 C CA . PHE A 1 147 ? 55.011 34.360 10.564 1.00 20.69 132 PHE A CA 1
ATOM 1038 C C . PHE A 1 147 ? 55.021 33.549 11.873 1.00 24.80 132 PHE A C 1
ATOM 1039 O O . PHE A 1 147 ? 54.127 33.735 12.701 1.00 24.02 132 PHE A O 1
ATOM 1047 N N . GLY A 1 148 ? 56.027 32.681 12.036 1.00 21.74 133 GLY A N 1
ATOM 1048 C CA . GLY A 1 148 ? 56.205 31.815 13.201 1.00 22.11 133 GLY A CA 1
ATOM 1049 C C . GLY A 1 148 ? 56.344 32.526 14.534 1.00 28.43 133 GLY A C 1
ATOM 1050 O O . GLY A 1 148 ? 55.936 31.992 15.570 1.00 27.34 133 GLY A O 1
ATOM 1051 N N . LYS A 1 149 ? 56.930 33.732 14.523 1.00 27.88 134 LYS A N 1
ATOM 1052 C CA . LYS A 1 149 ? 57.125 34.565 15.723 1.00 28.65 134 LYS A CA 1
ATOM 1053 C C . LYS A 1 149 ? 55.769 35.035 16.266 1.00 30.36 134 LYS A C 1
ATOM 1054 O O . LYS A 1 149 ? 55.570 35.065 17.477 1.00 30.81 134 LYS A O 1
ATOM 1060 N N . GLN A 1 150 ? 54.822 35.354 15.364 1.00 25.37 135 GLN A N 1
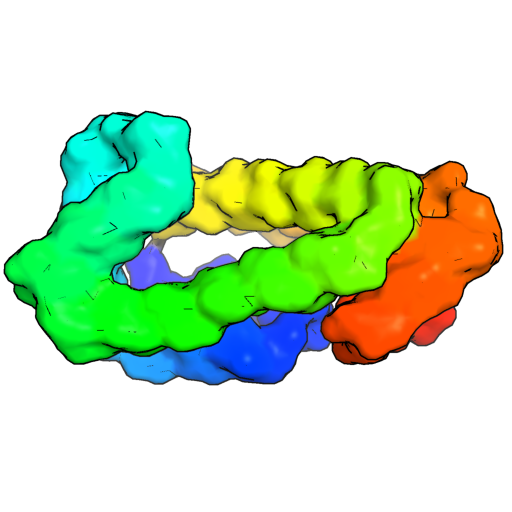ATOM 1061 C CA . GLN A 1 150 ? 53.490 35.806 15.740 1.00 24.11 135 GLN A CA 1
ATOM 1062 C C . GLN A 1 150 ? 52.513 34.667 15.901 1.00 27.67 135 GLN A C 1
ATOM 1063 O O . GLN A 1 150 ? 51.571 34.777 16.691 1.00 27.19 135 GLN A O 1
ATOM 1069 N N . PHE A 1 151 ? 52.697 33.587 15.121 1.00 23.00 136 PHE A N 1
ATOM 1070 C CA . PHE A 1 151 ? 51.781 32.452 15.136 1.00 21.99 136 PHE A CA 1
ATOM 1071 C C . PHE A 1 151 ? 52.524 31.140 15.348 1.00 25.48 136 PHE A C 1
ATOM 1072 O O . PHE A 1 151 ? 52.612 30.354 14.410 1.00 24.41 136 PHE A O 1
ATOM 1080 N N . PRO A 1 152 ? 53.055 30.880 16.571 1.00 24.22 137 PRO A N 1
ATOM 1081 C CA . PRO A 1 152 ? 53.855 29.659 16.779 1.00 24.36 137 PRO A CA 1
ATOM 1082 C C . PRO A 1 152 ? 53.074 28.362 16.701 1.00 27.26 137 PRO A C 1
ATOM 1083 O O . PRO A 1 152 ? 53.652 27.356 16.307 1.00 27.85 137 PRO A O 1
ATOM 1087 N N . PHE A 1 153 ? 51.769 28.374 17.041 1.00 22.18 138 PHE A N 1
ATOM 1088 C CA . PHE A 1 153 ? 50.965 27.152 16.949 1.00 20.66 138 PHE A CA 1
ATOM 1089 C C . PHE A 1 153 ? 50.789 26.751 15.494 1.00 23.93 138 PHE A C 1
ATOM 1090 O O . PHE A 1 153 ? 50.969 25.580 15.156 1.00 25.17 138 PHE A O 1
ATOM 1098 N N . LEU A 1 154 ? 50.407 27.715 14.643 1.00 19.39 139 LEU A N 1
ATOM 1099 C CA . LEU A 1 154 ? 50.193 27.478 13.222 1.00 19.14 139 LEU A CA 1
ATOM 1100 C C . LEU A 1 154 ? 51.488 27.115 12.494 1.00 23.14 139 LEU A C 1
ATOM 1101 O O . LEU A 1 154 ? 51.488 26.195 11.679 1.00 22.07 139 LEU A O 1
ATOM 1106 N N . ALA A 1 155 ? 52.598 27.793 12.828 1.00 21.52 140 ALA A N 1
ATOM 1107 C CA . ALA A 1 155 ? 53.919 27.496 12.257 1.00 22.22 140 ALA A CA 1
ATOM 1108 C C . ALA A 1 155 ? 54.282 26.034 12.543 1.00 26.35 140 ALA A C 1
ATOM 1109 O O . ALA A 1 155 ? 54.731 25.339 11.636 1.00 26.24 140 ALA A O 1
ATOM 1111 N N . LYS A 1 156 ? 54.028 25.559 13.786 1.00 23.48 141 LYS A N 1
ATOM 1112 C CA . LYS A 1 156 ? 54.272 24.176 14.213 1.00 24.64 141 LYS A CA 1
ATOM 1113 C C . LYS A 1 156 ? 53.388 23.172 13.435 1.00 27.59 141 LYS A C 1
ATOM 1114 O O . LYS A 1 156 ? 53.873 22.130 13.025 1.00 27.87 141 LYS A O 1
ATOM 1120 N N . VA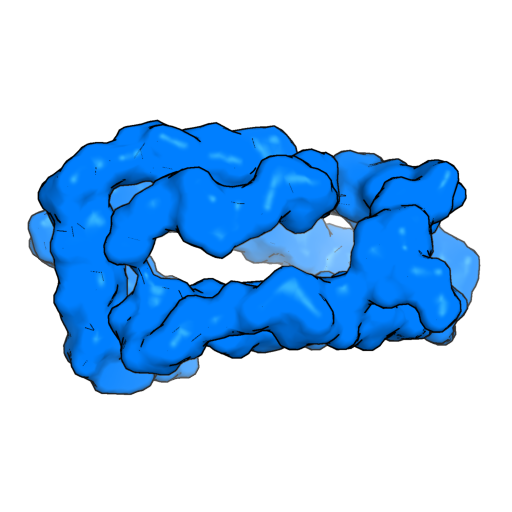L A 1 157 ? 52.112 23.502 13.210 1.00 24.29 142 VAL A N 1
ATOM 1121 C CA . VAL A 1 157 ? 51.177 22.687 12.418 1.00 23.73 142 VAL A CA 1
ATOM 1122 C C . VAL A 1 157 ? 51.739 22.481 10.993 1.00 26.24 142 VAL A C 1
ATOM 1123 O O . VAL A 1 157 ? 51.672 21.373 10.448 1.00 25.63 142 VAL A O 1
ATOM 1127 N N . PHE A 1 158 ? 52.319 23.546 10.420 1.00 23.29 143 PHE A N 1
ATOM 1128 C CA . PHE A 1 158 ? 52.939 23.504 9.092 1.00 23.69 143 PHE A CA 1
ATOM 1129 C C . PHE A 1 158 ? 54.265 22.760 9.102 1.00 29.06 143 PHE A C 1
ATOM 1130 O O . PHE A 1 158 ? 54.421 21.810 8.350 1.00 28.27 143 PHE A O 1
ATOM 1138 N N . GLU A 1 159 ? 55.187 23.146 9.993 1.00 28.52 144 GLU A N 1
ATOM 1139 C CA . GLU A 1 159 ? 56.536 22.572 10.125 1.00 29.78 144 GLU A CA 1
ATOM 1140 C C . GLU A 1 159 ? 56.595 21.104 10.545 1.00 34.96 144 GLU A C 1
ATOM 1141 O O . GLU A 1 159 ? 57.464 20.387 10.058 1.00 34.82 144 GLU A O 1
ATOM 1147 N N . SER A 1 160 ? 55.703 20.663 11.461 1.00 31.75 145 SER A N 1
ATOM 1148 C CA . SER A 1 160 ? 55.665 19.281 11.959 1.00 32.08 145 SER A CA 1
ATOM 1149 C C . SER A 1 160 ? 55.196 18.248 10.939 1.00 36.77 145 SER A C 1
ATOM 1150 O O . SER A 1 160 ? 55.362 17.051 11.176 1.00 38.43 145 SER A O 1
ATOM 1153 N N . GLY A 1 161 ? 54.549 18.698 9.870 1.00 31.30 146 GLY A N 1
ATOM 1154 C CA . GLY A 1 161 ? 53.965 17.806 8.875 1.00 30.59 146 GLY A CA 1
ATOM 1155 C C . GLY A 1 161 ? 52.508 17.492 9.180 1.00 32.50 146 GLY A C 1
ATOM 1156 O O . GLY A 1 161 ? 51.874 16.725 8.454 1.00 32.10 146 GLY A O 1
ATOM 1157 N N . LYS A 1 162 ? 51.958 18.096 10.251 1.00 28.70 147 LYS A N 1
ATOM 1158 C CA . LYS A 1 162 ? 50.564 17.911 10.673 1.00 28.37 147 LYS A CA 1
ATOM 1159 C C . LYS A 1 162 ? 49.571 18.370 9.597 1.00 29.44 147 LYS A C 1
ATOM 1160 O O . LYS A 1 162 ? 48.623 17.639 9.296 1.00 28.62 147 LYS A O 1
ATOM 1166 N N . ALA A 1 163 ? 49.809 19.546 8.986 1.00 24.98 148 ALA A N 1
ATOM 1167 C CA . ALA A 1 163 ? 48.941 20.054 7.913 1.00 23.81 148 ALA A CA 1
ATOM 1168 C C . ALA A 1 163 ? 49.012 19.141 6.672 1.00 27.65 148 ALA A C 1
ATOM 1169 O O . ALA A 1 163 ? 47.972 18.853 6.076 1.00 27.27 148 ALA A O 1
ATOM 1171 N N . ALA A 1 164 ? 50.228 18.670 6.310 1.00 24.91 149 ALA A N 1
ATOM 1172 C CA . ALA A 1 164 ? 50.441 17.789 5.160 1.00 25.08 149 ALA A CA 1
ATOM 1173 C C . ALA A 1 164 ? 49.748 16.445 5.352 1.00 29.35 149 ALA A C 1
ATOM 1174 O O . ALA A 1 164 ? 49.121 15.965 4.419 1.00 28.57 149 ALA A O 1
ATOM 1176 N N . LYS A 1 165 ? 49.822 15.864 6.566 1.00 28.56 150 LYS A N 1
ATOM 1177 C CA . LYS A 1 165 ? 49.156 14.604 6.936 1.00 29.69 150 LYS A CA 1
ATOM 1178 C C . LYS A 1 165 ? 47.641 14.731 6.715 1.00 33.38 150 LYS A C 1
ATOM 1179 O O . LYS A 1 165 ? 47.054 13.869 6.071 1.00 34.56 150 LYS A O 1
ATOM 1185 N N . PHE A 1 166 ? 47.021 15.824 7.204 1.00 27.61 151 PHE A N 1
ATOM 1186 C CA . PHE A 1 166 ? 45.589 16.056 7.010 1.00 26.32 151 PHE A CA 1
ATOM 1187 C C . PHE A 1 166 ? 45.222 16.233 5.536 1.00 33.34 151 PHE A C 1
ATOM 1188 O O . PHE A 1 166 ? 44.271 15.611 5.069 1.00 33.36 151 PHE A O 1
ATOM 1196 N N . ALA A 1 167 ? 45.947 17.108 4.819 1.00 32.57 152 ALA A N 1
ATOM 1197 C CA . ALA A 1 167 ? 45.693 17.421 3.413 1.00 33.87 152 ALA A CA 1
ATOM 1198 C C . ALA A 1 167 ? 45.825 16.189 2.496 1.00 43.59 152 ALA A C 1
ATOM 1199 O O . ALA A 1 167 ? 45.242 16.163 1.413 1.00 43.41 152 ALA A O 1
ATOM 1201 N N . GLY A 1 168 ? 46.559 15.182 2.961 1.00 44.94 153 GLY A N 1
ATOM 1202 C CA . GLY A 1 168 ? 46.775 13.931 2.248 1.00 47.71 153 GLY A CA 1
ATOM 1203 C C . GLY A 1 168 ? 48.013 13.988 1.388 1.00 58.62 153 GLY A C 1
ATOM 1204 O O . GLY A 1 168 ? 48.847 13.075 1.440 1.00 61.05 153 GLY A O 1
ATOM 1205 N N . GLU A 1 169 ? 48.142 15.090 0.601 1.00 56.96 154 GLU A N 1
ATOM 1206 C CA . GLU A 1 169 ? 49.239 15.401 -0.329 1.00 89.83 154 GLU A CA 1
ATOM 1207 C C . GLU A 1 169 ? 49.294 14.410 -1.491 1.00 133.20 154 GLU A C 1
ATOM 1208 O O . GLU A 1 169 ? 48.291 14.214 -2.178 1.00 99.64 154 GLU A O 1
#

Nearest PDB structures (foldseek):
  4xcp-assembly1_A  TM=1.007E+00  e=1.165E-19  Necator americanus
  4uet-assembly1_A  TM=9.289E-01  e=2.515E-16  Necator americanus

Radius of gyration: 15.79 Å; Cα contacts (8 Å, |Δi|>4): 115; chains: 1; bounding box: 41×33×27 Å

Sequence (151 aa):
FKYEDIPADYRDLPPEARDFLQNLSDGDKTVLKEVFKAGPYKNTEEESIAALKKKSPELGAKVEKLHAVKSKIAALGPEAKGFAEKSIEIARGIKARYYTGNEPTKDDLKASVKEVLKLYKASDAGKADFGKQFPFLAKVFESGKAAKFAGE

Secondary structure (DSSP, 8-state):
--GGGS-HHHHT--HHHHHHHHH--HHHHHHHHHHHHT---SSHHHHHHHHHHH-HHHHHHHHHHH--HHHHHTS-HHHHHHHHHHHHHHHHHHHHHHSSSPPPHHHHHHHHHHHHHHHH--HHHHHHHHHH-HHHHHHHHTSHHHHHH--

Organism: Necator americanus (NCBI:txid51031)

InterPro domains:
  IPR008632 Nematode fatty acid retinoid binding [PF05823] (29-170)
  IPR008632 Nematode fatty acid retinoid binding [PTHR31418] (22-170)

Foldseek 3Di:
DALVVDPPLLLLLDPLVSVLRNPDDPVNLVLLLVLLVVDDDPDPVRSLVSSCVVPVVNSVSVVVVVVLVVLLVQFDVLLNVLSVVLVVLVVVQVSQVSDPDHDDLLSSLVSLVVSLVSLVVDVVSLVRNCVSPVSNSCCNVVCSSVVSSVD